Protein AF-A0A2S8BK89-F1 (afdb_monomer_lite)

Sequence (179 aa):
MRKFIACVAVAVAGVVTLAPTASADVSQPAGSVPIPAGPAPNWIVADLDSGQILAESNGYAVHPPASTIKVLLALVALDELNLDSSVVATPADTEVECNCVGIKPGRSYTARQLLDATLLVSGNDAANTLAEMLGGADAAVAKMNAKPPRSAPPAPTPPPPPGWTARAVRGRPPRTIWR

Organism: NCBI:txid1858794

InterPro domains:
  IPR000871 Beta-lactamase, class-A [PTHR35333] (44-146)
  IPR001967 Peptidase S11, D-alanyl-D-alanine carboxypeptidase A, N-terminal [PF00768] (40-147)
  IPR012338 Beta-lactamase/transpeptidase-like [G3DSA:3.40.710.10] (7-148)
  IPR012338 Beta-lactamase/transpeptidase-like [SSF56601] (9-147)
  IPR018044 Peptidase S11, D-alanyl-D-alanine carboxypeptidase A [PR00725] (66-77)
  IPR018044 Peptidase S11, D-alanyl-D-alanine carboxypeptidase A [PR00725] (114-131)

Foldseek 3Di:
DDDDDDDDDDDPPPPPPPDPPPPQPKAADPPDDDDDDDPDQWDWDADPPQRHTHIIGPQQDDDQPAQVLLVLLLVLLVVPDDQADKDAAAPVLVLADDVAPDRDHRDIDGLVRLNCSCPVSVHSSSSQRSCVVCVGDVSSLVSSQVDDDDDRPDDPDDDRHPNSHLPSQPPPDSRRSND

pLDDT: mean 80.75, std 19.75, range [37.56, 98.88]

Structure (mmCIF, N/CA/C/O backbone):
data_AF-A0A2S8BK89-F1
#
_entry.id   AF-A0A2S8BK89-F1
#
loop_
_atom_site.group_PDB
_atom_site.id
_atom_site.type_symbol
_atom_site.label_atom_id
_atom_site.label_alt_id
_atom_site.label_comp_id
_atom_site.label_asym_id
_atom_site.label_entity_id
_atom_site.label_seq_id
_atom_site.pdbx_PDB_ins_code
_atom_site.Cartn_x
_atom_site.Cartn_y
_atom_site.Cartn_z
_atom_site.occupancy
_atom_site.B_iso_or_equiv
_atom_site.auth_seq_id
_atom_site.auth_comp_id
_atom_site.auth_asym_id
_atom_site.auth_atom_id
_atom_site.pdbx_PDB_model_num
ATOM 1 N N . MET A 1 1 ? 62.016 61.862 -6.083 1.00 37.56 1 MET A N 1
ATOM 2 C CA . MET A 1 1 ? 61.283 61.988 -7.369 1.00 37.56 1 MET A CA 1
ATOM 3 C C . MET A 1 1 ? 60.961 60.593 -7.883 1.00 37.56 1 MET A C 1
ATOM 5 O O . MET A 1 1 ? 61.930 59.859 -7.982 1.00 37.56 1 MET A O 1
ATOM 9 N N . ARG A 1 2 ? 59.702 60.287 -8.283 1.00 40.69 2 ARG A N 1
ATOM 10 C CA . ARG A 1 2 ? 59.257 59.035 -8.978 1.00 40.69 2 ARG A CA 1
ATOM 11 C C . ARG A 1 2 ? 59.549 57.731 -8.184 1.00 40.69 2 ARG A C 1
ATOM 13 O O . ARG A 1 2 ? 60.581 57.628 -7.557 1.00 40.69 2 ARG A O 1
ATOM 20 N N . LYS A 1 3 ? 58.779 56.645 -8.134 1.00 39.94 3 LYS A N 1
ATOM 21 C CA . LYS A 1 3 ? 57.527 56.072 -8.686 1.00 39.94 3 LYS A CA 1
ATOM 22 C C . LYS A 1 3 ? 57.211 54.890 -7.714 1.00 39.94 3 LYS A C 1
ATOM 24 O O . LYS A 1 3 ? 58.097 54.513 -6.959 1.00 39.94 3 LYS A O 1
ATOM 29 N N . PHE A 1 4 ? 56.061 54.228 -7.638 1.00 38.91 4 PHE A N 1
ATOM 30 C CA . PHE A 1 4 ? 54.775 54.220 -8.353 1.00 38.91 4 PHE A CA 1
ATOM 31 C C . PHE A 1 4 ? 53.663 53.939 -7.301 1.00 38.91 4 PHE A C 1
ATOM 33 O O . PHE A 1 4 ? 53.965 53.767 -6.124 1.00 38.91 4 PHE A O 1
ATOM 40 N N . ILE A 1 5 ? 52.398 53.825 -7.719 1.00 50.06 5 ILE A N 1
ATOM 41 C CA . ILE A 1 5 ? 51.335 53.126 -6.969 1.00 50.06 5 ILE A CA 1
ATOM 42 C C . ILE A 1 5 ? 51.058 51.807 -7.702 1.00 50.06 5 ILE A C 1
ATOM 44 O O . ILE A 1 5 ? 50.939 51.820 -8.927 1.00 50.06 5 ILE A O 1
ATOM 48 N N . ALA A 1 6 ? 50.956 50.688 -6.981 1.00 39.88 6 ALA A N 1
ATOM 49 C CA . ALA A 1 6 ? 50.591 49.391 -7.551 1.00 39.88 6 ALA A CA 1
ATOM 50 C C . ALA A 1 6 ? 49.139 49.044 -7.186 1.00 39.88 6 ALA A C 1
ATOM 52 O O . ALA A 1 6 ? 48.844 48.698 -6.044 1.00 39.88 6 ALA A O 1
ATOM 53 N N 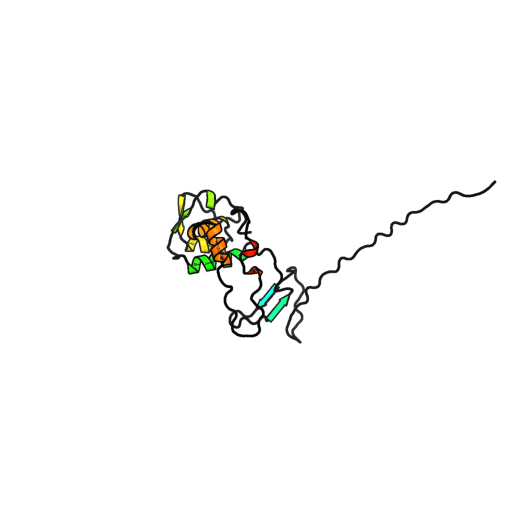. CYS A 1 7 ? 48.230 49.135 -8.159 1.00 42.28 7 CYS A N 1
ATOM 54 C CA . CYS A 1 7 ? 46.861 48.648 -8.001 1.00 42.28 7 CYS A CA 1
ATOM 55 C C . CYS A 1 7 ? 46.839 47.118 -8.097 1.00 42.28 7 CYS A C 1
ATOM 57 O O . CYS A 1 7 ? 47.133 46.565 -9.156 1.00 42.28 7 CYS A O 1
ATOM 59 N N . VAL A 1 8 ? 46.447 46.435 -7.021 1.00 46.19 8 VAL A N 1
ATOM 60 C CA . VAL A 1 8 ? 46.166 44.993 -7.052 1.00 46.19 8 VAL A CA 1
ATOM 61 C C . VAL A 1 8 ? 44.715 44.791 -7.483 1.00 46.19 8 VAL A C 1
ATOM 63 O O . VAL A 1 8 ? 43.793 44.925 -6.681 1.00 46.19 8 VAL A O 1
ATOM 66 N N . ALA A 1 9 ? 44.507 44.473 -8.760 1.00 48.31 9 ALA A N 1
ATOM 67 C CA . ALA A 1 9 ? 43.215 44.009 -9.253 1.00 48.31 9 ALA A CA 1
ATOM 68 C C . ALA A 1 9 ? 43.068 42.509 -8.949 1.00 48.31 9 ALA A C 1
ATOM 70 O O . ALA A 1 9 ? 43.683 41.672 -9.610 1.00 48.31 9 ALA A O 1
ATOM 71 N N . VAL A 1 10 ? 42.265 42.161 -7.941 1.00 47.94 10 VAL A N 1
ATOM 72 C CA . VAL A 1 10 ? 41.952 40.759 -7.624 1.00 47.94 10 VAL A CA 1
ATOM 73 C C . VAL A 1 10 ? 40.909 40.246 -8.616 1.00 47.94 10 VAL A C 1
ATOM 75 O O . VAL A 1 10 ? 39.710 40.464 -8.450 1.00 47.94 10 VAL A O 1
ATOM 78 N N . ALA A 1 11 ? 41.367 39.556 -9.659 1.00 50.81 11 ALA A N 1
ATOM 79 C CA . ALA A 1 11 ? 40.494 38.817 -10.561 1.00 50.81 11 ALA A CA 1
ATOM 80 C C . ALA A 1 11 ? 40.028 37.520 -9.879 1.00 50.81 11 ALA A C 1
ATOM 82 O O . ALA A 1 11 ? 40.755 36.526 -9.848 1.00 50.81 11 ALA A O 1
ATOM 83 N N . VAL A 1 12 ? 38.813 37.522 -9.324 1.00 51.34 12 VAL A N 1
ATOM 84 C CA . VAL A 1 12 ? 38.185 36.305 -8.790 1.00 51.34 12 VAL A CA 1
ATOM 85 C C . VAL A 1 12 ? 37.709 35.447 -9.962 1.00 51.34 12 VAL A C 1
ATOM 87 O O . VAL A 1 12 ? 36.594 35.602 -10.459 1.00 51.34 12 VAL A O 1
ATOM 90 N N . ALA A 1 13 ? 38.569 34.537 -10.417 1.00 55.19 13 ALA A N 1
ATOM 91 C CA . ALA A 1 13 ? 38.192 33.492 -11.359 1.00 55.19 13 ALA A CA 1
ATOM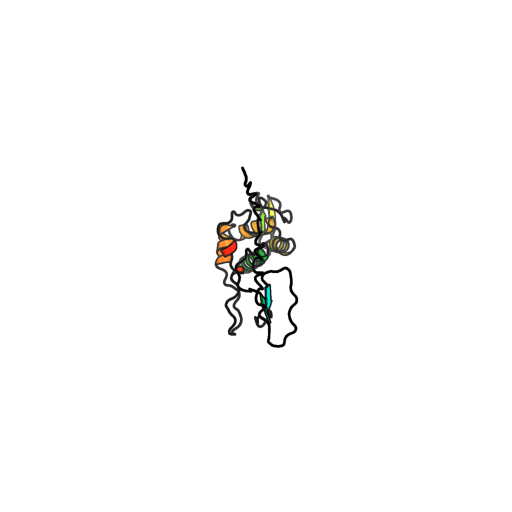 92 C C . ALA A 1 13 ? 37.273 32.484 -10.651 1.00 55.19 13 ALA A C 1
ATOM 94 O O . ALA A 1 13 ? 37.735 31.564 -9.975 1.00 55.19 13 ALA A O 1
ATOM 95 N N . GLY A 1 14 ? 35.960 32.683 -10.779 1.00 49.09 14 GLY A N 1
ATOM 96 C CA . GLY A 1 14 ? 34.962 31.744 -10.279 1.00 49.09 14 GLY A CA 1
ATOM 97 C C . GLY A 1 14 ? 35.069 30.411 -11.016 1.00 49.09 14 GLY A C 1
ATOM 98 O O . GLY A 1 14 ? 34.630 30.298 -12.159 1.00 49.09 14 GLY A O 1
ATOM 99 N N . VAL A 1 15 ? 35.647 29.401 -10.363 1.00 55.53 15 VAL A N 1
ATOM 100 C CA . VAL A 1 15 ? 35.647 28.026 -10.871 1.00 55.53 15 VAL A CA 1
ATOM 101 C C . VAL A 1 15 ? 34.213 27.512 -10.822 1.00 55.53 15 VAL A C 1
ATOM 103 O O . VAL A 1 15 ? 33.714 27.132 -9.764 1.00 55.53 15 VAL A O 1
ATOM 106 N N . VAL A 1 16 ? 33.542 27.499 -11.973 1.00 56.84 16 VAL A N 1
ATOM 107 C CA . VAL A 1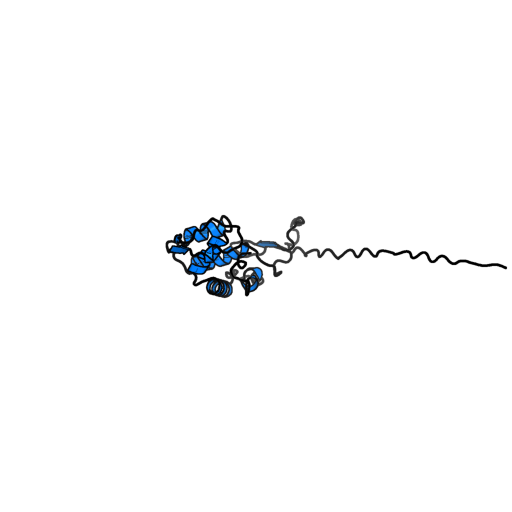 16 ? 32.262 26.805 -12.130 1.00 56.84 16 VAL A CA 1
ATOM 108 C C . VAL A 1 16 ? 32.552 25.310 -12.086 1.00 56.84 16 VAL A C 1
ATOM 110 O O . VAL A 1 16 ? 32.876 24.689 -13.097 1.00 56.84 16 VAL A O 1
ATOM 113 N N . THR A 1 17 ? 32.457 24.722 -10.896 1.00 51.22 17 THR A N 1
ATOM 114 C CA . THR A 1 17 ? 32.449 23.270 -10.742 1.00 51.22 17 THR A CA 1
ATOM 115 C C . THR A 1 17 ? 31.135 22.740 -11.297 1.00 51.22 17 THR A C 1
ATOM 117 O O . THR A 1 17 ? 30.127 22.686 -10.592 1.00 51.22 17 THR A O 1
ATOM 120 N N . LEU A 1 18 ? 31.150 22.353 -12.573 1.00 54.53 18 LEU A N 1
ATOM 121 C CA . LEU A 1 18 ? 30.159 21.443 -13.133 1.00 54.53 18 LEU A CA 1
ATOM 122 C C . LEU A 1 18 ? 30.192 20.169 -12.285 1.00 54.53 18 LEU A C 1
ATOM 124 O O . LEU A 1 18 ? 31.113 19.360 -12.406 1.00 54.53 18 LEU A O 1
ATOM 128 N N . ALA A 1 19 ? 29.218 20.024 -11.385 1.00 52.94 19 ALA A N 1
ATOM 129 C CA . ALA A 1 19 ? 29.010 18.769 -10.685 1.00 52.94 19 ALA A CA 1
ATOM 130 C C . ALA A 1 19 ? 28.805 17.682 -11.752 1.00 52.94 19 ALA A C 1
ATOM 132 O O . ALA A 1 19 ? 28.019 17.910 -12.678 1.00 52.94 19 ALA A O 1
ATOM 133 N N . PRO A 1 20 ? 29.503 16.536 -11.673 1.00 48.38 20 PRO A N 1
ATOM 134 C CA . PRO A 1 20 ? 29.307 15.476 -12.643 1.00 48.38 20 PRO A CA 1
ATOM 135 C C . PRO A 1 20 ? 27.846 15.042 -12.575 1.00 48.38 20 PRO A C 1
ATOM 137 O O . PRO A 1 20 ? 27.377 14.553 -11.546 1.00 48.38 20 PRO A O 1
ATOM 140 N N . THR A 1 21 ? 27.118 15.233 -13.674 1.00 52.97 21 THR A N 1
ATOM 141 C CA . THR A 1 21 ? 25.827 14.583 -13.863 1.00 52.97 21 THR A CA 1
ATOM 142 C C . THR A 1 21 ? 26.100 13.090 -13.847 1.00 52.97 21 THR A C 1
ATOM 144 O O . THR A 1 21 ? 26.668 12.561 -14.803 1.00 52.97 21 THR A O 1
ATOM 147 N N . ALA A 1 22 ? 25.745 12.427 -12.747 1.00 46.56 22 ALA A N 1
ATOM 148 C CA . ALA A 1 22 ? 25.757 10.980 -12.673 1.00 46.56 22 ALA A CA 1
ATOM 149 C C . ALA A 1 22 ? 24.742 10.465 -13.698 1.00 46.56 22 ALA A C 1
ATOM 151 O O . ALA A 1 22 ? 23.544 10.398 -13.423 1.00 46.56 22 ALA A O 1
ATOM 152 N N . SER A 1 23 ? 25.227 10.166 -14.904 1.00 53.19 23 SER A N 1
ATOM 153 C CA . SER A 1 23 ? 24.489 9.356 -15.857 1.00 53.19 23 SER A CA 1
ATOM 154 C C . SER A 1 23 ? 24.307 8.010 -15.182 1.00 53.19 23 SER A C 1
ATOM 156 O O . SER A 1 23 ? 25.282 7.301 -14.946 1.00 53.19 23 SER A O 1
ATOM 158 N N . ALA A 1 24 ? 23.076 7.698 -14.795 1.00 58.66 24 ALA A N 1
ATOM 159 C CA . ALA A 1 24 ? 22.745 6.345 -14.404 1.00 58.66 24 ALA A CA 1
ATOM 160 C C . ALA A 1 24 ? 22.915 5.476 -15.654 1.00 58.66 24 ALA A C 1
ATOM 162 O O . ALA A 1 24 ? 22.264 5.733 -16.670 1.00 58.66 24 ALA A O 1
ATOM 163 N N . ASP A 1 25 ? 23.834 4.513 -15.613 1.00 78.12 25 ASP A N 1
ATOM 164 C CA . ASP A 1 25 ? 24.069 3.635 -16.754 1.00 78.12 25 ASP A CA 1
ATOM 165 C C . ASP A 1 25 ? 22.829 2.764 -16.967 1.00 78.12 25 ASP A C 1
ATOM 167 O O . ASP A 1 25 ? 22.489 1.903 -16.151 1.00 78.12 25 ASP A O 1
ATOM 171 N N . VAL A 1 26 ? 22.121 3.037 -18.064 1.00 88.19 26 VAL A N 1
ATOM 172 C CA . VAL A 1 26 ? 20.915 2.307 -18.448 1.00 88.19 26 VAL A CA 1
ATOM 173 C C . VAL A 1 26 ? 21.318 0.926 -18.952 1.00 88.19 26 VAL A C 1
ATOM 175 O O . VAL A 1 26 ? 21.885 0.782 -20.037 1.00 88.19 26 VAL A O 1
ATOM 178 N N . SER A 1 27 ? 20.988 -0.097 -18.171 1.00 91.12 27 SER A N 1
ATOM 179 C CA . SER A 1 27 ? 21.117 -1.495 -18.563 1.00 91.12 27 SER A CA 1
ATOM 180 C C . SER A 1 27 ? 19.940 -1.863 -19.466 1.00 91.12 27 SER A C 1
ATOM 182 O O . SER A 1 27 ? 18.783 -1.782 -19.054 1.00 91.12 27 SER A O 1
ATOM 184 N N . GLN A 1 28 ? 20.225 -2.233 -20.716 1.00 92.62 28 GLN A N 1
ATOM 185 C CA . GLN A 1 28 ? 19.235 -2.609 -21.731 1.00 92.62 28 GLN A CA 1
ATOM 186 C C . GLN A 1 28 ? 19.839 -3.635 -22.716 1.00 92.62 28 GLN A C 1
ATOM 188 O O . GLN A 1 28 ? 21.067 -3.725 -22.818 1.00 92.62 28 GLN A O 1
ATOM 193 N N . PRO A 1 29 ? 19.026 -4.412 -23.459 1.00 93.94 29 PRO A N 1
ATOM 194 C CA . PRO A 1 29 ? 19.520 -5.431 -24.381 1.00 93.94 29 PRO A CA 1
ATOM 195 C C . PRO A 1 29 ? 20.368 -4.842 -25.514 1.00 93.94 29 PRO A C 1
ATOM 197 O O . PRO A 1 29 ? 20.039 -3.807 -26.093 1.00 93.94 29 PRO A O 1
ATOM 200 N N . ALA A 1 30 ? 21.451 -5.527 -25.883 1.00 93.12 30 ALA A N 1
ATOM 201 C CA . ALA A 1 30 ? 22.317 -5.082 -26.972 1.00 93.12 30 ALA A CA 1
ATOM 202 C C . ALA A 1 30 ? 21.536 -4.978 -28.298 1.00 93.12 30 ALA A C 1
ATOM 204 O O . ALA A 1 30 ? 20.902 -5.937 -28.734 1.00 93.12 30 ALA A O 1
ATOM 205 N N . GLY A 1 31 ? 21.598 -3.809 -28.942 1.00 93.69 31 GLY A N 1
ATOM 206 C CA . GLY A 1 31 ? 20.867 -3.527 -30.181 1.00 93.69 31 GLY A CA 1
ATOM 207 C C . GLY A 1 31 ? 19.406 -3.094 -29.996 1.00 93.69 31 GLY A C 1
ATOM 208 O O . GLY A 1 31 ? 18.724 -2.894 -31.001 1.00 93.69 31 GLY A O 1
ATOM 209 N N . SER A 1 32 ? 18.913 -2.913 -28.763 1.00 95.75 32 SER A N 1
ATOM 210 C CA . SER A 1 32 ? 17.613 -2.272 -28.534 1.00 95.75 32 SER A CA 1
ATOM 211 C C . SER A 1 32 ? 17.630 -0.795 -28.947 1.00 95.75 32 SER A C 1
ATOM 213 O O . SER A 1 32 ? 18.680 -0.150 -29.010 1.00 95.75 32 SER A O 1
ATOM 215 N N . VAL A 1 33 ? 16.445 -0.229 -29.190 1.00 96.50 33 VAL A N 1
ATOM 216 C CA . VAL A 1 33 ? 16.291 1.228 -29.313 1.00 96.50 33 VAL A CA 1
ATOM 217 C C . VAL A 1 33 ? 16.713 1.876 -27.984 1.00 96.50 33 VAL A C 1
ATOM 219 O O . VAL A 1 33 ? 16.266 1.396 -26.939 1.00 96.50 33 VAL A O 1
ATOM 222 N N . PRO A 1 34 ? 17.542 2.939 -27.985 1.00 94.56 34 PRO A N 1
ATOM 223 C CA . PRO A 1 34 ? 17.928 3.625 -26.757 1.00 94.56 34 PRO A CA 1
ATOM 224 C C . PRO A 1 34 ? 16.718 4.189 -26.005 1.00 94.56 34 PRO A C 1
ATOM 226 O O . PRO A 1 34 ? 15.909 4.924 -26.576 1.00 94.56 34 PRO A O 1
ATOM 229 N N . ILE A 1 35 ? 16.616 3.869 -24.717 1.00 94.88 35 ILE A N 1
ATOM 230 C CA . ILE A 1 35 ? 15.550 4.376 -23.846 1.00 94.88 35 ILE A CA 1
ATOM 231 C C . ILE A 1 35 ? 15.711 5.899 -23.641 1.00 94.88 35 ILE A C 1
ATOM 233 O O . ILE A 1 35 ? 16.806 6.351 -23.295 1.00 94.88 35 ILE A O 1
ATOM 237 N N . PRO A 1 36 ? 14.653 6.715 -23.843 1.00 93.56 36 PRO A N 1
ATOM 238 C CA . PRO A 1 36 ? 14.716 8.159 -23.624 1.00 93.56 36 PRO A CA 1
ATOM 239 C C . PRO A 1 36 ? 15.022 8.537 -22.170 1.00 93.56 36 PRO A C 1
ATOM 241 O O . PRO A 1 36 ? 14.555 7.891 -21.233 1.00 93.56 36 PRO A O 1
ATOM 244 N N . ALA A 1 37 ? 15.743 9.643 -21.978 1.00 91.19 37 ALA A N 1
ATOM 245 C CA . ALA A 1 37 ? 15.964 10.214 -20.653 1.00 91.19 37 ALA A CA 1
ATOM 246 C C . ALA A 1 37 ? 14.642 10.685 -20.014 1.00 91.19 37 ALA A C 1
ATOM 248 O O . ALA A 1 37 ? 13.769 11.235 -20.688 1.00 91.19 37 ALA A O 1
ATOM 249 N N . GLY A 1 38 ? 14.520 10.513 -18.696 1.00 92.06 38 GLY A N 1
ATOM 250 C CA . GLY A 1 38 ? 13.346 10.902 -17.914 1.00 92.06 38 GLY A CA 1
ATOM 251 C C . GLY A 1 38 ? 13.717 11.421 -16.519 1.00 92.06 38 GLY A C 1
ATOM 252 O O . GLY A 1 38 ? 14.883 11.370 -16.133 1.00 92.06 38 GLY A O 1
ATOM 253 N N . PRO A 1 39 ? 12.741 11.926 -15.743 1.00 93.75 39 PRO A N 1
ATOM 254 C CA . PRO A 1 39 ? 12.994 12.553 -14.442 1.00 93.75 39 PRO A CA 1
ATOM 255 C C . PRO A 1 39 ? 13.235 11.554 -13.297 1.00 93.75 39 PRO A C 1
ATOM 257 O O . PRO A 1 39 ? 13.624 11.967 -12.208 1.00 93.75 39 PRO A O 1
ATOM 260 N N . ALA A 1 40 ? 12.971 10.259 -13.504 1.00 91.06 40 ALA A N 1
ATOM 261 C CA . ALA A 1 40 ? 13.175 9.230 -12.490 1.00 91.06 40 ALA A CA 1
ATOM 262 C C . ALA A 1 40 ? 14.670 8.852 -12.410 1.00 91.06 40 ALA A C 1
ATOM 264 O O . ALA A 1 40 ? 15.189 8.302 -13.381 1.00 91.06 40 ALA A O 1
ATOM 265 N N . PRO A 1 41 ? 15.368 9.092 -11.279 1.00 88.12 41 PRO A N 1
ATOM 266 C CA . PRO A 1 41 ? 16.798 8.785 -11.156 1.00 88.12 41 PRO A CA 1
ATOM 267 C C . PRO A 1 41 ? 17.083 7.277 -11.122 1.00 88.12 41 PRO A C 1
ATOM 269 O O . PRO A 1 41 ? 18.186 6.846 -11.453 1.00 88.12 41 PRO A O 1
ATOM 272 N N . ASN A 1 42 ? 16.087 6.477 -10.733 1.00 88.88 42 ASN A N 1
ATOM 273 C CA . ASN A 1 42 ? 16.149 5.023 -10.752 1.00 88.88 42 ASN A CA 1
ATOM 274 C C . ASN A 1 42 ? 14.806 4.468 -11.229 1.00 88.88 42 ASN A C 1
ATOM 276 O O . ASN A 1 42 ? 13.754 4.996 -10.858 1.00 88.88 42 ASN A O 1
ATOM 280 N N . TRP A 1 43 ? 14.844 3.406 -12.025 1.00 91.56 43 TRP A N 1
ATOM 281 C CA . TRP A 1 43 ? 13.665 2.719 -12.547 1.00 91.56 43 TRP A CA 1
ATOM 282 C C . TRP A 1 43 ? 14.032 1.306 -13.013 1.00 91.56 43 TRP A C 1
ATOM 284 O O . TRP A 1 43 ? 15.199 0.993 -13.243 1.00 91.56 43 TRP A O 1
ATOM 294 N N . ILE A 1 44 ? 13.019 0.453 -13.154 1.00 92.19 44 ILE A N 1
ATOM 295 C CA . ILE A 1 44 ? 13.144 -0.923 -13.636 1.00 92.19 44 ILE A CA 1
ATOM 296 C C . ILE A 1 44 ? 11.926 -1.268 -14.495 1.00 92.19 44 ILE A C 1
ATOM 298 O O . ILE A 1 44 ? 10.802 -0.879 -14.175 1.00 92.19 44 ILE A O 1
ATOM 302 N N . VAL A 1 45 ? 12.155 -1.993 -15.585 1.00 93.00 45 VAL A N 1
ATOM 303 C CA . VAL A 1 45 ? 11.129 -2.611 -16.427 1.00 93.00 45 VAL A CA 1
ATOM 304 C C . VAL A 1 45 ? 11.386 -4.109 -16.399 1.00 93.00 45 VAL A C 1
ATOM 306 O O . VAL A 1 45 ? 12.475 -4.559 -16.753 1.00 93.00 45 VAL A O 1
ATOM 309 N N . ALA A 1 46 ? 10.393 -4.882 -15.972 1.00 90.12 46 ALA A N 1
ATOM 310 C CA . ALA A 1 46 ? 10.486 -6.330 -15.875 1.00 90.12 46 ALA A CA 1
ATOM 311 C C . ALA A 1 46 ? 9.198 -6.992 -16.369 1.00 90.12 46 ALA A C 1
ATOM 313 O O . ALA A 1 46 ? 8.113 -6.416 -16.272 1.00 90.12 46 ALA A O 1
ATOM 314 N N . ASP A 1 47 ? 9.340 -8.206 -16.882 1.00 89.44 47 ASP A N 1
ATOM 315 C CA . ASP A 1 47 ? 8.231 -9.089 -17.211 1.00 89.44 47 ASP A CA 1
ATOM 316 C C . ASP A 1 47 ? 7.642 -9.706 -15.926 1.00 89.44 47 ASP A C 1
ATOM 318 O O . ASP A 1 47 ? 8.378 -10.166 -15.049 1.00 89.44 47 ASP A O 1
ATOM 322 N N . LEU A 1 48 ? 6.312 -9.676 -15.788 1.00 87.19 48 LEU A N 1
ATOM 323 C CA . LEU A 1 48 ? 5.629 -10.034 -14.538 1.00 87.19 48 LEU A CA 1
ATOM 324 C C . LEU A 1 48 ? 5.589 -11.549 -14.283 1.00 87.19 48 LEU A C 1
ATOM 326 O O . LEU A 1 48 ? 5.613 -11.966 -13.124 1.00 87.19 48 LEU A O 1
ATOM 330 N N . ASP A 1 49 ? 5.531 -12.355 -15.344 1.00 85.81 49 ASP A N 1
ATOM 331 C CA . ASP A 1 49 ? 5.353 -13.808 -15.256 1.00 85.81 49 ASP A CA 1
ATOM 332 C C . ASP A 1 49 ? 6.703 -14.534 -15.156 1.00 85.81 49 ASP A C 1
ATOM 334 O O . ASP A 1 49 ? 6.888 -15.430 -14.329 1.00 85.81 49 ASP A O 1
ATOM 338 N N . SER A 1 50 ? 7.670 -14.124 -15.979 1.00 87.44 50 SER A N 1
ATOM 339 C CA . SER A 1 50 ? 9.023 -14.691 -16.045 1.00 87.44 50 SER A CA 1
ATOM 340 C C . SER A 1 50 ? 10.033 -14.004 -15.126 1.00 87.44 50 SER A C 1
ATOM 342 O O . SER A 1 50 ? 11.153 -14.494 -14.991 1.00 87.44 50 SER A O 1
ATOM 344 N N . GLY A 1 51 ? 9.683 -12.868 -14.511 1.00 82.81 51 GLY A N 1
ATOM 345 C CA . GLY A 1 51 ? 10.587 -12.084 -13.663 1.00 82.81 51 GLY A CA 1
ATOM 346 C C . GLY A 1 51 ? 11.806 -11.506 -14.394 1.00 82.81 51 GLY A C 1
ATOM 347 O O . GLY A 1 51 ? 12.717 -10.991 -13.741 1.00 82.81 51 GLY A O 1
ATOM 348 N N . GLN A 1 52 ? 11.863 -11.600 -15.727 1.00 85.81 52 GLN A N 1
ATOM 349 C CA . GLN A 1 52 ? 12.992 -11.120 -16.514 1.00 85.81 52 GLN A CA 1
ATOM 350 C C . GLN A 1 52 ? 13.071 -9.593 -16.451 1.00 85.81 52 GLN A C 1
ATOM 352 O O . GLN A 1 52 ? 12.130 -8.899 -16.831 1.00 85.81 52 GLN A O 1
ATOM 357 N N . ILE A 1 53 ? 14.223 -9.062 -16.043 1.00 88.44 53 ILE A N 1
ATOM 358 C CA . ILE A 1 53 ? 14.516 -7.630 -16.157 1.00 88.44 53 ILE A CA 1
ATOM 359 C C . ILE A 1 53 ? 14.777 -7.322 -17.632 1.00 88.44 53 ILE A C 1
ATOM 361 O O . ILE A 1 53 ? 15.691 -7.878 -18.241 1.00 88.44 53 ILE A O 1
ATOM 365 N N . LEU A 1 54 ? 13.941 -6.458 -18.203 1.00 92.75 54 LEU A N 1
ATOM 366 C CA . LEU A 1 54 ? 13.992 -6.052 -19.606 1.00 92.75 54 LEU A CA 1
ATOM 367 C C . LEU A 1 54 ? 14.871 -4.814 -19.792 1.00 92.75 54 LEU A C 1
ATOM 369 O O . LEU A 1 54 ? 15.575 -4.722 -20.790 1.00 92.75 54 LEU A O 1
ATOM 373 N N . ALA A 1 55 ? 14.841 -3.883 -18.835 1.00 94.12 55 ALA A N 1
ATOM 374 C CA . ALA A 1 55 ? 15.777 -2.768 -18.734 1.00 94.12 55 ALA A CA 1
ATOM 375 C C . ALA A 1 55 ? 15.754 -2.168 -17.320 1.00 94.12 55 ALA A C 1
ATOM 377 O O . ALA A 1 55 ? 14.739 -2.249 -16.626 1.00 94.12 55 ALA A O 1
ATOM 378 N N . GLU A 1 56 ? 16.832 -1.511 -16.904 1.00 92.94 56 GLU A N 1
ATOM 379 C CA . GLU A 1 56 ? 16.873 -0.762 -15.647 1.00 92.94 56 GLU A CA 1
ATOM 380 C C . GLU A 1 56 ? 17.857 0.411 -15.674 1.00 92.94 56 GLU A C 1
ATOM 382 O O . GLU A 1 56 ? 18.769 0.485 -16.495 1.00 92.94 56 GLU A O 1
ATOM 387 N N . SER A 1 57 ? 17.686 1.311 -14.712 1.00 91.75 57 SER A N 1
ATOM 388 C CA . SER A 1 57 ? 18.603 2.395 -14.379 1.00 91.75 57 SER A CA 1
ATOM 389 C C . SER A 1 57 ? 18.721 2.414 -12.864 1.00 91.75 57 SER A C 1
ATOM 391 O O . SER A 1 57 ? 17.730 2.696 -12.190 1.00 91.75 57 SER A O 1
ATOM 393 N N . ASN A 1 58 ? 19.895 2.084 -12.317 1.00 85.75 58 ASN A N 1
ATOM 394 C CA . ASN A 1 58 ? 20.124 1.990 -10.867 1.00 85.75 58 ASN A CA 1
ATOM 395 C C . ASN A 1 58 ? 19.058 1.152 -10.113 1.00 85.75 58 ASN A C 1
ATOM 397 O O . ASN A 1 58 ? 18.681 1.498 -8.991 1.00 85.75 58 ASN A O 1
ATOM 401 N N . GLY A 1 59 ? 18.549 0.058 -10.700 1.00 77.62 59 GLY A N 1
ATOM 402 C CA . GLY A 1 59 ? 17.371 -0.672 -10.194 1.00 77.62 59 GLY A CA 1
ATOM 403 C C . GLY A 1 59 ? 17.471 -1.150 -8.736 1.00 77.62 59 GLY A C 1
ATOM 404 O O . GLY A 1 59 ? 16.458 -1.269 -8.046 1.00 77.62 59 GLY A O 1
ATOM 405 N N . TYR A 1 60 ? 18.694 -1.343 -8.232 1.00 76.88 60 TYR A N 1
ATOM 406 C CA . TYR A 1 60 ? 18.996 -1.794 -6.867 1.00 76.88 60 TYR A CA 1
ATOM 407 C C . TYR A 1 60 ? 19.289 -0.670 -5.856 1.00 76.88 60 TYR A C 1
ATOM 409 O O . TYR A 1 60 ? 19.583 -0.961 -4.694 1.00 76.88 60 TYR A O 1
ATOM 417 N N . ALA A 1 61 ? 19.220 0.604 -6.253 1.00 78.50 61 ALA A N 1
ATOM 418 C CA . ALA A 1 61 ? 19.478 1.727 -5.354 1.00 78.50 61 ALA A CA 1
ATOM 419 C C . ALA A 1 61 ? 18.417 1.833 -4.239 1.00 78.50 61 ALA A C 1
ATOM 421 O O . ALA A 1 61 ? 17.212 1.710 -4.470 1.00 78.50 61 ALA A O 1
ATOM 422 N N . VAL A 1 62 ? 18.859 2.084 -3.002 1.00 77.31 62 VAL A N 1
ATOM 423 C CA . VAL A 1 62 ? 17.964 2.217 -1.841 1.00 77.31 62 VAL A CA 1
ATOM 424 C C . VAL A 1 62 ? 17.438 3.646 -1.747 1.00 77.31 62 VAL A C 1
ATOM 426 O O . VAL A 1 62 ? 18.192 4.569 -1.449 1.00 77.31 62 VAL A O 1
ATOM 429 N N . HIS A 1 63 ? 16.128 3.815 -1.914 1.00 81.50 63 HIS A N 1
ATOM 430 C CA . HIS A 1 63 ? 15.437 5.093 -1.734 1.00 81.50 63 HIS A CA 1
ATOM 431 C C . HIS A 1 63 ? 14.218 4.944 -0.811 1.00 81.50 63 HIS A C 1
ATOM 433 O O . HIS A 1 63 ? 13.662 3.847 -0.709 1.00 81.50 63 HIS A O 1
ATOM 439 N N . PRO A 1 64 ? 13.773 6.023 -0.136 1.00 82.25 64 PRO A N 1
ATOM 440 C CA . PRO A 1 64 ? 12.491 6.030 0.559 1.00 82.25 64 PRO A CA 1
ATOM 441 C C . PRO A 1 64 ? 11.355 5.685 -0.426 1.00 82.25 64 PRO A C 1
ATOM 443 O O . PRO A 1 64 ? 11.225 6.363 -1.444 1.00 82.25 64 PRO A O 1
ATOM 446 N N . PRO A 1 65 ? 10.527 4.661 -0.151 1.00 85.88 65 PRO A N 1
ATOM 447 C CA . PRO A 1 65 ? 9.527 4.159 -1.102 1.00 85.88 65 PRO A CA 1
ATOM 448 C C . PRO A 1 65 ? 8.308 5.082 -1.259 1.00 85.88 65 PRO A C 1
ATOM 450 O O . PRO A 1 65 ? 7.482 4.882 -2.155 1.00 85.88 65 PRO A O 1
ATOM 453 N N . ALA A 1 66 ? 8.149 6.058 -0.362 1.00 88.19 66 ALA A N 1
ATOM 454 C CA . ALA A 1 66 ? 6.911 6.798 -0.171 1.00 88.19 66 ALA A CA 1
ATOM 455 C C . ALA A 1 66 ? 5.698 5.850 -0.079 1.00 88.19 66 ALA A C 1
ATOM 457 O O . ALA A 1 66 ? 5.795 4.729 0.425 1.00 88.19 66 ALA A O 1
ATOM 458 N N . SER A 1 67 ? 4.540 6.267 -0.593 1.00 93.38 67 SER A N 1
ATOM 459 C CA . SER A 1 67 ? 3.308 5.474 -0.519 1.00 93.38 67 SER A CA 1
ATOM 460 C C . SER A 1 67 ? 3.320 4.162 -1.317 1.00 93.38 67 SER A C 1
ATOM 462 O O . SER A 1 67 ? 2.405 3.366 -1.129 1.00 93.38 67 SER A O 1
ATOM 464 N N . THR A 1 68 ? 4.349 3.860 -2.124 1.00 92.31 68 THR A N 1
ATOM 465 C CA . THR A 1 68 ? 4.464 2.532 -2.768 1.00 92.31 68 THR A CA 1
ATOM 466 C C . THR A 1 68 ? 4.602 1.400 -1.740 1.00 92.31 68 THR A C 1
ATOM 468 O O . THR A 1 68 ? 4.139 0.286 -1.983 1.00 92.31 68 THR A O 1
ATOM 471 N N . ILE A 1 69 ? 5.102 1.697 -0.530 1.00 90.94 69 ILE A N 1
ATOM 472 C CA . ILE A 1 69 ? 5.187 0.735 0.582 1.00 90.94 69 ILE A CA 1
ATOM 473 C C . ILE A 1 69 ? 3.814 0.217 1.047 1.00 90.94 69 ILE A C 1
ATOM 475 O O . ILE A 1 69 ? 3.732 -0.845 1.663 1.00 90.94 69 ILE A O 1
ATOM 479 N N . LYS A 1 70 ? 2.717 0.917 0.716 1.00 95.00 70 LYS A N 1
ATOM 480 C CA . LYS A 1 70 ? 1.348 0.465 1.008 1.00 95.00 70 LYS A CA 1
ATOM 481 C C . LYS A 1 70 ? 0.983 -0.829 0.273 1.00 95.00 70 LYS A C 1
ATOM 483 O O . LYS A 1 70 ? 0.151 -1.578 0.773 1.00 95.00 70 LYS A O 1
ATOM 488 N N . VAL A 1 71 ? 1.644 -1.148 -0.845 1.00 95.50 71 VAL A N 1
ATOM 489 C CA . VAL A 1 71 ? 1.502 -2.456 -1.512 1.00 95.50 71 VAL A CA 1
ATOM 490 C C . VAL A 1 71 ? 2.000 -3.583 -0.601 1.00 95.50 71 VAL A C 1
ATOM 492 O O . VAL A 1 71 ? 1.347 -4.615 -0.491 1.00 95.50 71 VAL A O 1
ATOM 495 N N . LEU A 1 72 ? 3.108 -3.378 0.121 1.00 93.88 72 LEU A N 1
ATOM 496 C CA . LEU A 1 72 ? 3.629 -4.365 1.071 1.00 93.88 72 LEU A CA 1
ATOM 497 C C . LEU A 1 72 ? 2.703 -4.535 2.287 1.00 93.88 72 LEU A C 1
ATOM 499 O O . LEU A 1 72 ? 2.472 -5.666 2.708 1.00 93.88 72 LEU A O 1
ATOM 503 N N . LEU A 1 73 ? 2.123 -3.442 2.804 1.00 95.75 73 LEU A N 1
ATOM 504 C CA . LEU A 1 73 ? 1.081 -3.503 3.841 1.00 95.75 73 LEU A CA 1
ATOM 505 C C . LEU A 1 73 ? -0.139 -4.297 3.350 1.00 95.75 73 LEU A C 1
ATOM 507 O O . LEU A 1 73 ? -0.606 -5.194 4.047 1.00 95.75 73 LEU A O 1
ATOM 511 N N . ALA A 1 74 ? -0.626 -4.004 2.141 1.00 97.44 74 ALA A N 1
ATOM 512 C CA . ALA A 1 74 ? -1.771 -4.692 1.557 1.00 97.44 74 ALA A CA 1
ATOM 513 C C . ALA A 1 74 ? -1.517 -6.198 1.385 1.00 97.44 74 ALA A C 1
ATOM 515 O O . ALA A 1 74 ? -2.392 -7.001 1.689 1.00 97.44 74 ALA A O 1
ATOM 516 N N . LEU A 1 75 ? -0.309 -6.596 0.972 1.00 96.50 75 LEU A N 1
ATOM 517 C CA . LEU A 1 75 ? 0.069 -8.008 0.873 1.00 96.50 75 LEU A CA 1
ATOM 518 C C . LEU A 1 75 ? 0.170 -8.706 2.243 1.00 96.50 75 LEU A C 1
ATOM 520 O O . LEU A 1 75 ? -0.059 -9.906 2.304 1.00 96.50 75 LEU A O 1
ATOM 524 N N . VAL A 1 76 ? 0.522 -8.008 3.330 1.00 96.69 76 VAL A N 1
ATOM 525 C CA . VAL A 1 76 ? 0.454 -8.575 4.697 1.00 96.69 76 VAL A CA 1
ATOM 526 C C . VAL A 1 76 ? -1.003 -8.722 5.144 1.00 96.69 76 VAL A C 1
ATOM 528 O O . VAL A 1 76 ? -1.398 -9.771 5.640 1.00 96.69 76 VAL A O 1
ATOM 531 N N . ALA A 1 77 ? -1.825 -7.696 4.920 1.00 97.94 77 ALA A N 1
ATOM 532 C CA . ALA A 1 77 ? -3.245 -7.725 5.258 1.00 97.94 77 ALA A CA 1
ATOM 533 C C . ALA A 1 77 ? -4.013 -8.830 4.509 1.00 97.94 77 ALA A C 1
ATOM 535 O O . ALA A 1 77 ? -4.861 -9.481 5.107 1.00 97.94 77 ALA A O 1
ATOM 536 N N . LEU A 1 78 ? -3.697 -9.076 3.233 1.00 98.00 78 LEU A N 1
ATOM 537 C CA . LEU A 1 78 ? -4.309 -10.142 2.429 1.00 98.00 78 LEU A CA 1
ATOM 538 C C . LEU A 1 78 ? -3.912 -11.561 2.869 1.00 98.00 78 LEU A C 1
ATOM 540 O O . LEU A 1 78 ? -4.690 -12.486 2.648 1.00 98.00 78 LEU A O 1
ATOM 544 N N . ASP A 1 79 ? -2.734 -11.737 3.473 1.00 97.12 79 ASP A N 1
ATOM 545 C CA . ASP A 1 79 ? -2.296 -13.029 4.020 1.00 97.12 79 ASP A CA 1
ATOM 546 C C . ASP A 1 79 ? -2.959 -13.337 5.378 1.00 97.12 79 ASP A C 1
ATOM 548 O O . ASP A 1 79 ? -3.229 -14.497 5.684 1.00 97.12 79 ASP A O 1
ATOM 552 N N . GLU A 1 80 ? -3.180 -12.314 6.215 1.00 97.94 80 GLU A N 1
ATOM 553 C CA . GLU A 1 80 ? -3.535 -12.492 7.633 1.00 97.94 80 GLU A CA 1
ATOM 554 C C . GLU A 1 80 ? -4.991 -12.153 7.993 1.00 97.94 80 GLU A C 1
ATOM 556 O O . GLU A 1 80 ? -5.498 -12.651 9.000 1.00 97.94 80 GLU A O 1
ATOM 561 N N . LEU A 1 81 ? -5.675 -11.308 7.215 1.00 98.38 81 LEU A N 1
ATOM 562 C CA . LEU A 1 81 ? -7.013 -10.811 7.544 1.00 98.38 81 LEU A CA 1
ATOM 563 C C . LEU A 1 81 ? -8.081 -11.418 6.632 1.00 98.38 81 LEU A C 1
ATOM 565 O O . LEU A 1 81 ? -7.969 -11.419 5.407 1.00 98.38 81 LEU A O 1
ATOM 569 N N . ASN A 1 82 ? -9.200 -11.833 7.227 1.00 98.44 82 ASN A N 1
ATOM 570 C CA . ASN A 1 82 ? -10.421 -12.049 6.456 1.00 98.44 82 ASN A CA 1
ATOM 571 C C . ASN A 1 82 ? -10.926 -10.683 5.954 1.00 98.44 82 ASN A C 1
ATOM 573 O O . ASN A 1 82 ? -11.092 -9.758 6.749 1.00 98.44 82 ASN A O 1
ATOM 577 N N . LEU A 1 83 ? -11.200 -10.559 4.654 1.00 98.50 83 LEU A N 1
ATOM 578 C CA . LEU A 1 83 ? -11.637 -9.309 4.023 1.00 98.50 83 LEU A CA 1
ATOM 579 C C . LEU A 1 83 ? -12.940 -8.728 4.602 1.00 98.50 83 LEU A C 1
ATOM 581 O O . LEU A 1 83 ? -13.118 -7.508 4.567 1.00 98.50 83 LEU A O 1
ATOM 585 N N . ASP A 1 84 ? -13.797 -9.580 5.167 1.00 98.50 84 ASP A N 1
ATOM 586 C CA . ASP A 1 84 ? -15.061 -9.202 5.808 1.00 98.50 84 ASP A CA 1
ATOM 587 C C . ASP A 1 84 ? -14.921 -9.000 7.330 1.00 98.50 84 ASP A C 1
ATOM 589 O O . ASP A 1 84 ? -15.863 -8.559 7.991 1.00 98.50 84 ASP A O 1
ATOM 593 N N . SER A 1 85 ? -13.742 -9.281 7.908 1.00 98.44 85 SER A N 1
ATOM 594 C CA . SER A 1 85 ? -13.442 -8.892 9.291 1.00 98.44 85 SER A CA 1
ATOM 595 C C . SER A 1 85 ? -13.399 -7.369 9.416 1.00 98.44 85 SER A C 1
ATOM 597 O O . SER A 1 85 ? -13.075 -6.664 8.457 1.00 98.44 85 SER A O 1
ATOM 599 N N . SER A 1 86 ? -13.754 -6.854 10.594 1.00 98.38 86 SER A N 1
ATOM 600 C CA . SER A 1 86 ? -13.929 -5.418 10.812 1.00 98.38 86 SER A CA 1
ATOM 601 C C . SER A 1 86 ? -13.261 -4.926 12.088 1.00 98.38 86 SER A C 1
ATOM 603 O O . SER A 1 86 ? -13.126 -5.673 13.057 1.00 98.38 86 SER A O 1
ATOM 605 N N . VAL A 1 87 ? -12.872 -3.654 12.076 1.00 98.44 87 VAL A N 1
ATOM 606 C CA . VAL A 1 87 ? -12.294 -2.933 13.213 1.00 98.44 87 VAL A CA 1
ATOM 607 C C . VAL A 1 87 ? -13.049 -1.629 13.432 1.00 98.44 87 VAL A C 1
ATOM 609 O O . VAL A 1 87 ? -13.489 -0.987 12.476 1.00 98.44 87 VAL A O 1
ATOM 612 N N . VAL A 1 88 ? -13.205 -1.233 14.694 1.00 98.50 88 VAL A N 1
ATOM 613 C CA . VAL A 1 88 ? -13.734 0.085 15.058 1.00 98.50 88 VAL A CA 1
ATOM 614 C C . VAL A 1 88 ? -12.567 1.058 15.127 1.00 98.50 88 VAL A C 1
ATOM 616 O O . VAL A 1 88 ? -11.696 0.903 15.977 1.00 98.50 88 VAL A O 1
ATOM 619 N N . ALA A 1 89 ? -12.561 2.060 14.250 1.00 98.12 89 ALA A N 1
ATOM 620 C CA . ALA A 1 89 ? -11.491 3.046 14.202 1.00 98.12 89 ALA A CA 1
ATOM 621 C C . ALA A 1 89 ? -11.418 3.873 15.497 1.00 98.12 89 ALA A C 1
ATOM 623 O O . ALA A 1 89 ? -12.432 4.245 16.098 1.00 98.12 89 ALA A O 1
ATOM 624 N N . THR A 1 90 ? -10.202 4.210 15.893 1.00 97.19 90 THR A N 1
ATOM 625 C CA . THR A 1 90 ? -9.836 4.997 17.069 1.00 97.19 90 THR A CA 1
ATOM 626 C C . THR A 1 90 ? -9.423 6.419 16.661 1.00 97.19 90 THR A C 1
ATOM 628 O O . THR A 1 90 ? -9.192 6.689 15.480 1.00 97.19 90 THR A O 1
ATOM 631 N N . PRO A 1 91 ? -9.296 7.372 17.606 1.00 96.56 91 PRO A N 1
ATOM 632 C CA . PRO A 1 91 ? -8.698 8.674 17.311 1.00 96.56 91 PRO A CA 1
ATOM 633 C C . PRO A 1 91 ? -7.269 8.554 16.762 1.00 96.56 91 PRO A C 1
ATOM 635 O O . PRO A 1 91 ? -6.942 9.220 15.781 1.00 96.56 91 PRO A O 1
ATOM 638 N N . ALA A 1 92 ? -6.457 7.656 17.334 1.00 93.25 92 ALA A N 1
ATOM 639 C CA . ALA A 1 92 ? -5.058 7.448 16.959 1.00 93.25 92 ALA A CA 1
ATOM 640 C C . ALA A 1 92 ? -4.887 7.017 15.491 1.00 93.25 92 ALA A C 1
ATOM 642 O O . ALA A 1 92 ? -3.940 7.451 14.835 1.00 93.25 92 ALA A O 1
ATOM 643 N N . ASP A 1 93 ? -5.836 6.250 14.944 1.00 93.69 93 ASP A N 1
ATOM 644 C CA . ASP A 1 93 ? -5.832 5.855 13.529 1.00 93.69 93 ASP A CA 1
ATOM 645 C C . ASP A 1 93 ? -5.852 7.069 12.591 1.00 93.69 93 ASP A C 1
ATOM 647 O O . ASP A 1 93 ? -5.175 7.087 11.563 1.00 93.69 93 ASP A O 1
ATOM 651 N N . THR A 1 94 ? -6.583 8.114 12.987 1.00 93.69 94 THR A N 1
ATOM 652 C CA . THR A 1 94 ? -6.782 9.343 12.204 1.00 93.69 94 THR A CA 1
ATOM 653 C C . THR A 1 94 ? -5.729 10.426 12.449 1.00 93.69 94 THR A C 1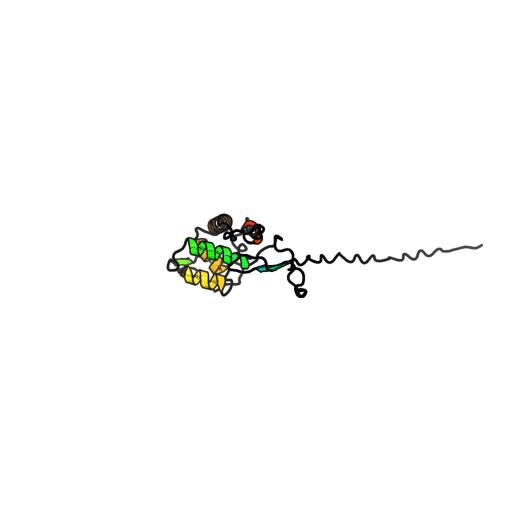
ATOM 655 O O . THR A 1 94 ? -5.700 11.425 11.737 1.00 93.69 94 THR A O 1
ATOM 658 N N . GLU A 1 95 ? -4.828 10.240 13.416 1.00 93.00 95 GLU A N 1
ATOM 659 C CA . GLU A 1 95 ? -3.816 11.226 13.827 1.00 93.00 95 GLU A CA 1
ATOM 660 C C . GLU A 1 95 ? -2.575 11.289 12.903 1.00 93.00 95 GLU A C 1
ATOM 662 O O . GLU A 1 95 ? -1.449 11.567 13.330 1.00 93.00 95 GLU A O 1
ATOM 667 N N . VAL A 1 96 ? -2.782 11.061 11.609 1.00 89.50 96 VAL A N 1
ATOM 668 C CA . VAL A 1 96 ? -1.752 10.967 10.567 1.00 89.50 96 VAL A CA 1
ATOM 669 C C . VAL A 1 96 ? -1.714 12.213 9.678 1.00 89.50 96 VAL A C 1
ATOM 671 O O . VAL A 1 96 ? -2.633 13.029 9.665 1.00 89.50 96 VAL A O 1
ATOM 674 N N . GLU A 1 97 ? -0.654 12.357 8.888 1.00 86.56 97 GLU A N 1
ATOM 675 C CA . GLU A 1 97 ? -0.641 13.330 7.795 1.00 86.56 97 GLU A CA 1
ATOM 676 C C . G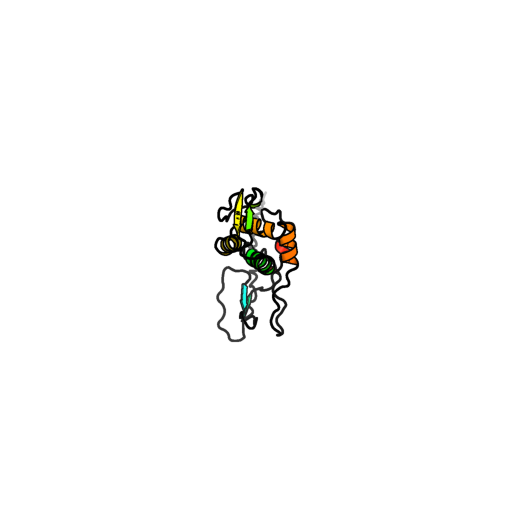LU A 1 97 ? -1.535 12.838 6.639 1.00 86.56 97 GLU A C 1
ATOM 678 O O . GLU A 1 97 ? -1.393 11.695 6.209 1.00 86.56 97 GLU A O 1
ATOM 683 N N . CYS A 1 98 ? -2.438 13.667 6.107 1.00 76.94 98 CYS A N 1
ATOM 684 C CA . CYS A 1 98 ? -3.286 13.299 4.960 1.00 76.94 98 CYS A CA 1
ATOM 685 C C . CYS A 1 98 ? -2.548 13.527 3.627 1.00 76.94 98 CYS A C 1
ATOM 687 O O . CYS A 1 98 ? -1.791 14.484 3.515 1.00 76.94 98 CYS A O 1
ATOM 689 N N . ASN A 1 99 ? -2.695 12.752 2.548 1.00 89.12 99 ASN A N 1
ATOM 690 C CA . ASN A 1 99 ? -3.793 11.917 2.024 1.00 89.12 99 ASN A CA 1
ATOM 691 C C . ASN A 1 99 ? -4.600 11.072 3.026 1.00 89.12 99 ASN A C 1
ATOM 693 O O . ASN A 1 99 ? -4.067 10.161 3.654 1.00 89.12 99 ASN A O 1
ATOM 697 N N . CYS A 1 100 ? -5.907 11.333 3.111 1.00 93.44 100 CYS A N 1
ATOM 698 C CA . CYS A 1 100 ? -6.856 10.601 3.953 1.00 93.44 100 CYS A CA 1
ATOM 699 C C . CYS A 1 100 ? -8.128 10.267 3.162 1.00 93.44 100 CYS A C 1
ATOM 701 O O . CYS A 1 100 ? -8.566 11.078 2.345 1.00 93.44 100 CYS A O 1
ATOM 703 N N . VAL A 1 101 ? -8.746 9.113 3.432 1.00 96.94 101 VAL A N 1
ATOM 704 C CA . VAL A 1 101 ? -10.076 8.763 2.890 1.00 96.94 101 VAL A CA 1
ATOM 705 C C . VAL A 1 101 ? -11.217 9.363 3.724 1.00 96.94 101 VAL A C 1
ATOM 707 O O . VAL A 1 101 ? -12.338 9.510 3.240 1.00 96.94 101 VAL A O 1
ATOM 710 N N . GLY A 1 102 ? -10.939 9.733 4.978 1.00 96.88 102 GLY A N 1
ATOM 711 C CA . GLY A 1 102 ? -11.930 10.227 5.929 1.00 96.88 102 GLY A CA 1
ATOM 712 C C . GLY A 1 102 ? -12.457 9.131 6.855 1.00 96.88 102 GLY A C 1
ATOM 713 O O . GLY A 1 102 ? -13.666 9.080 7.116 1.00 96.88 102 GLY A O 1
ATOM 714 N N . ILE A 1 103 ? -11.567 8.263 7.353 1.00 97.88 103 ILE A N 1
ATOM 715 C CA . ILE A 1 103 ? -11.858 7.377 8.489 1.00 97.88 103 ILE A CA 1
ATOM 716 C C . ILE A 1 103 ? -12.349 8.226 9.672 1.00 97.88 103 ILE A C 1
ATOM 718 O O . ILE A 1 103 ? -11.860 9.329 9.915 1.00 97.88 103 ILE A O 1
ATOM 722 N N . LYS A 1 104 ? -13.362 7.734 10.393 1.00 98.12 104 LYS A N 1
ATOM 723 C CA . LYS A 1 104 ? -13.963 8.429 11.540 1.00 98.12 104 LYS A CA 1
ATOM 724 C C . LYS A 1 104 ? -13.902 7.543 12.782 1.00 98.12 104 LYS A C 1
ATOM 726 O O . LYS A 1 104 ? -14.405 6.419 12.712 1.00 98.12 104 LYS A O 1
ATOM 731 N N . PRO A 1 105 ? -13.379 8.041 13.917 1.00 98.19 105 PRO A N 1
ATOM 732 C CA . PRO A 1 105 ? -13.357 7.284 15.161 1.00 98.19 105 PRO A CA 1
ATOM 733 C C . PRO A 1 105 ? -14.759 6.831 15.586 1.00 98.19 105 PRO A C 1
ATOM 735 O O . PRO A 1 105 ? -15.751 7.525 15.347 1.00 98.19 105 PRO A O 1
ATOM 738 N N . GLY A 1 106 ? -14.848 5.652 16.197 1.00 98.31 106 GLY A N 1
ATOM 739 C CA . GLY A 1 106 ? -16.103 5.024 16.611 1.00 98.31 106 GLY A CA 1
ATOM 740 C C . GLY A 1 106 ? -16.925 4.406 15.472 1.00 98.31 106 GLY A C 1
ATOM 741 O O . GLY A 1 106 ? -17.988 3.847 15.740 1.00 98.31 106 GLY A O 1
ATOM 742 N N . ARG A 1 107 ? -16.470 4.470 14.211 1.00 98.44 107 ARG A N 1
ATOM 743 C CA . ARG A 1 107 ? -17.082 3.729 13.094 1.00 98.44 107 ARG A CA 1
ATOM 744 C C . ARG A 1 107 ? -16.342 2.426 12.825 1.00 98.44 107 ARG A C 1
ATOM 746 O O . ARG A 1 107 ? -15.121 2.376 12.930 1.00 98.44 107 ARG A O 1
ATOM 753 N N . SER A 1 108 ? -17.100 1.400 12.444 1.00 98.50 108 SER A N 1
ATOM 754 C CA . SER A 1 108 ? -16.552 0.126 11.981 1.00 98.50 108 SER A CA 1
ATOM 755 C C . SER A 1 108 ? -16.264 0.161 10.478 1.00 98.50 108 SER A C 1
ATOM 757 O O . SER A 1 108 ? -17.072 0.697 9.713 1.00 98.50 108 SER A O 1
ATOM 759 N N . TYR A 1 109 ? -15.136 -0.421 10.075 1.00 98.75 109 TYR A N 1
ATOM 760 C CA . TYR A 1 109 ? -14.710 -0.594 8.685 1.00 98.75 109 TYR A CA 1
ATOM 761 C C . TYR A 1 109 ? -14.220 -2.026 8.473 1.00 98.75 109 TYR A C 1
ATOM 763 O O . TYR A 1 109 ? -13.577 -2.595 9.359 1.00 98.75 109 TYR A O 1
ATOM 771 N N . THR A 1 110 ? -14.503 -2.613 7.309 1.00 98.88 110 THR A N 1
ATOM 772 C CA . THR A 1 110 ? -13.969 -3.933 6.944 1.00 98.88 110 THR A CA 1
ATOM 773 C C . THR A 1 110 ? -12.539 -3.840 6.416 1.00 98.88 110 THR A C 1
ATOM 775 O O . THR A 1 110 ? -12.152 -2.825 5.828 1.00 98.88 110 THR A O 1
ATOM 778 N N . ALA A 1 111 ? -11.767 -4.922 6.542 1.00 98.75 111 ALA A N 1
ATOM 779 C CA . ALA A 1 111 ? -10.431 -5.019 5.952 1.00 98.75 111 ALA A CA 1
ATOM 780 C C . ALA A 1 111 ? -10.448 -4.710 4.440 1.00 98.75 111 ALA A C 1
ATOM 782 O O . ALA A 1 111 ? -9.567 -4.005 3.952 1.00 98.75 111 ALA A O 1
ATOM 783 N N . ARG A 1 112 ? -11.495 -5.135 3.710 1.00 98.81 112 ARG A N 1
ATOM 784 C CA . ARG A 1 112 ? -11.726 -4.742 2.308 1.00 98.81 112 ARG A CA 1
ATOM 785 C C . ARG A 1 112 ? -11.807 -3.224 2.119 1.00 98.81 112 ARG A C 1
ATOM 787 O O . ARG A 1 112 ? -11.064 -2.690 1.306 1.00 98.81 112 ARG A O 1
ATOM 794 N N . GLN A 1 113 ? -12.662 -2.527 2.870 1.00 98.75 113 GLN A N 1
ATOM 795 C CA . GLN A 1 113 ? -12.826 -1.070 2.739 1.00 98.75 113 GLN A CA 1
ATOM 796 C C . GLN A 1 113 ? -11.527 -0.313 3.046 1.00 98.75 113 GLN A C 1
ATOM 798 O O . GLN A 1 113 ? -11.213 0.683 2.392 1.00 98.75 113 GLN A O 1
ATOM 803 N N . LEU A 1 114 ? -10.760 -0.795 4.028 1.00 98.69 114 LEU A N 1
ATOM 804 C CA . LEU A 1 114 ? -9.466 -0.222 4.384 1.00 98.69 114 LEU A CA 1
ATOM 805 C C . LEU A 1 114 ? -8.410 -0.478 3.301 1.00 98.69 114 LEU A C 1
ATOM 807 O O . LEU A 1 114 ? -7.651 0.435 2.984 1.00 98.69 114 LEU A O 1
ATOM 811 N N . LEU A 1 115 ? -8.389 -1.665 2.685 1.00 98.69 115 LEU A N 1
ATOM 812 C CA . LEU A 1 115 ? -7.540 -1.977 1.529 1.00 98.69 115 LEU A CA 1
ATOM 813 C C . LEU A 1 115 ? -7.889 -1.113 0.309 1.00 98.69 115 LEU A C 1
ATOM 815 O O . LEU A 1 115 ? -6.990 -0.508 -0.278 1.00 98.69 115 LEU A O 1
ATOM 819 N N . ASP A 1 116 ? -9.177 -0.994 -0.025 1.00 98.62 116 ASP A N 1
ATOM 820 C CA . ASP A 1 116 ? -9.666 -0.162 -1.130 1.00 98.62 116 ASP A CA 1
ATOM 821 C C . ASP A 1 116 ? -9.210 1.298 -0.938 1.00 98.62 116 ASP A C 1
ATOM 823 O O . ASP A 1 116 ? -8.603 1.892 -1.828 1.00 98.62 116 ASP A O 1
ATOM 827 N N . ALA A 1 117 ? -9.397 1.867 0.256 1.00 98.00 117 ALA A N 1
ATOM 828 C CA . ALA A 1 117 ? -8.939 3.218 0.587 1.00 98.00 117 ALA A CA 1
ATOM 829 C C . ALA A 1 117 ? -7.401 3.370 0.589 1.00 98.00 117 ALA A C 1
ATOM 831 O O . ALA A 1 117 ? -6.861 4.377 0.116 1.00 98.00 117 ALA A O 1
ATOM 832 N N . THR A 1 118 ? -6.687 2.364 1.097 1.00 97.75 118 THR A N 1
ATOM 833 C CA . THR A 1 118 ? -5.216 2.325 1.152 1.00 97.75 118 THR A CA 1
ATOM 834 C C . THR A 1 118 ? -4.598 2.322 -0.247 1.00 97.75 118 THR A C 1
ATOM 836 O O . THR A 1 118 ? -3.556 2.945 -0.445 1.00 97.75 118 THR A O 1
ATOM 839 N N . LEU A 1 119 ? -5.231 1.663 -1.224 1.00 97.94 119 LEU A N 1
ATOM 840 C CA . LEU A 1 119 ? -4.688 1.495 -2.576 1.00 97.94 119 LEU A CA 1
ATOM 841 C C . LEU A 1 119 ? -5.247 2.495 -3.603 1.00 97.94 119 LEU A C 1
ATOM 843 O O . LEU A 1 119 ? -4.491 2.938 -4.463 1.00 97.94 119 LEU A O 1
ATOM 847 N N . LEU A 1 120 ? -6.523 2.893 -3.515 1.00 97.81 120 LEU A N 1
ATOM 848 C CA . LEU A 1 120 ? -7.153 3.792 -4.498 1.00 97.81 120 LEU A CA 1
ATOM 849 C C . LEU A 1 120 ? -6.853 5.275 -4.249 1.00 97.81 120 LEU A C 1
ATOM 851 O O . LEU A 1 120 ? -6.647 6.023 -5.200 1.00 97.81 120 LEU A O 1
ATOM 855 N N . VAL A 1 121 ? -6.833 5.711 -2.983 1.00 96.44 121 VAL A N 1
ATOM 856 C CA . VAL A 1 121 ? -6.591 7.124 -2.612 1.00 96.44 121 VAL A CA 1
ATOM 857 C C . VAL A 1 121 ? -5.324 7.316 -1.777 1.00 96.44 121 VAL A C 1
ATOM 859 O O . VAL A 1 121 ? -5.052 8.417 -1.299 1.00 96.44 121 VAL A O 1
ATOM 862 N N . SER A 1 122 ? -4.527 6.255 -1.598 1.00 96.81 122 SER A N 1
ATOM 863 C CA . SER A 1 122 ? -3.340 6.258 -0.735 1.00 96.81 122 SER A CA 1
ATOM 864 C C . SER A 1 122 ? -3.649 6.754 0.693 1.00 96.81 122 SER A C 1
ATOM 866 O O . SER A 1 122 ? -2.826 7.448 1.299 1.00 96.81 122 SER A O 1
ATOM 868 N N . GLY A 1 123 ? -4.828 6.418 1.230 1.00 97.19 123 GLY A N 1
ATOM 869 C CA . GLY A 1 123 ? -5.283 6.889 2.540 1.00 97.19 123 GLY A CA 1
ATOM 870 C C . GLY A 1 123 ? -4.345 6.447 3.664 1.00 97.19 123 GLY A C 1
ATOM 871 O O . GLY A 1 123 ? -4.207 5.254 3.931 1.00 97.19 123 GLY A O 1
ATOM 872 N N . ASN A 1 124 ? -3.685 7.404 4.316 1.00 96.50 124 ASN A N 1
ATOM 873 C CA . ASN A 1 124 ? -2.804 7.143 5.456 1.00 96.50 124 ASN A CA 1
ATOM 874 C C . ASN A 1 124 ? -3.606 6.759 6.704 1.00 96.50 124 ASN A C 1
ATOM 876 O O . ASN A 1 124 ? -3.141 5.947 7.496 1.00 96.50 124 ASN A O 1
ATOM 880 N N . ASP A 1 125 ? -4.812 7.309 6.848 1.00 96.56 125 ASP A N 1
ATOM 881 C CA . ASP A 1 125 ? -5.775 6.979 7.900 1.00 96.56 125 ASP A CA 1
ATOM 882 C C . ASP A 1 125 ? -6.270 5.533 7.753 1.00 96.56 125 ASP A C 1
ATOM 884 O O . ASP A 1 125 ? -6.259 4.760 8.711 1.00 96.56 125 ASP A O 1
ATOM 888 N N . ALA A 1 126 ? -6.602 5.126 6.525 1.00 97.81 126 ALA A N 1
ATOM 889 C CA . ALA A 1 126 ? -6.943 3.745 6.202 1.00 97.81 126 ALA A CA 1
ATOM 890 C C . ALA A 1 126 ? -5.763 2.784 6.429 1.00 97.81 126 ALA A C 1
ATOM 892 O O . ALA A 1 126 ? -5.954 1.733 7.035 1.00 97.81 126 ALA A O 1
ATOM 893 N N . ALA A 1 127 ? -4.546 3.158 6.015 1.00 97.38 127 ALA A N 1
ATOM 894 C CA . ALA A 1 127 ? -3.344 2.349 6.227 1.00 97.38 127 ALA A CA 1
ATOM 895 C C . ALA A 1 127 ? -3.016 2.163 7.722 1.00 97.38 127 ALA A C 1
ATOM 897 O O . ALA A 1 127 ? -2.636 1.070 8.136 1.00 97.38 127 ALA A O 1
ATOM 898 N N . ASN A 1 128 ? -3.207 3.203 8.540 1.00 96.69 128 ASN A N 1
ATOM 899 C CA . ASN A 1 128 ? -3.005 3.137 9.987 1.00 96.69 128 ASN A CA 1
ATOM 900 C C . ASN A 1 128 ? -4.071 2.252 10.662 1.00 96.69 128 ASN A C 1
ATOM 902 O O . ASN A 1 128 ? -3.724 1.335 11.400 1.00 96.69 128 ASN A O 1
ATOM 906 N N . THR A 1 129 ? -5.347 2.423 10.293 1.00 98.06 129 THR A N 1
ATOM 907 C CA . THR A 1 129 ? -6.454 1.564 10.765 1.00 98.06 129 THR A CA 1
ATOM 908 C C . THR A 1 129 ? -6.248 0.092 10.364 1.00 98.06 129 THR A C 1
ATOM 910 O O . THR A 1 129 ? -6.545 -0.825 11.127 1.00 98.06 129 THR A O 1
ATOM 913 N N . LEU A 1 130 ? -5.708 -0.163 9.165 1.00 98.06 130 LEU A N 1
ATOM 914 C CA . LEU A 1 130 ? -5.381 -1.511 8.688 1.00 98.06 130 LEU A CA 1
ATOM 915 C C . LEU A 1 130 ? -4.189 -2.117 9.444 1.00 98.06 130 LEU A C 1
ATOM 917 O O . LEU A 1 130 ? -4.155 -3.324 9.674 1.00 98.06 130 LEU A O 1
ATOM 921 N N . ALA A 1 131 ? -3.227 -1.294 9.866 1.00 97.00 131 ALA A N 1
ATOM 922 C CA . ALA A 1 131 ? -2.147 -1.727 10.745 1.00 97.00 131 ALA A CA 1
ATOM 923 C C . ALA A 1 131 ? -2.651 -2.067 12.158 1.00 97.00 131 ALA A C 1
ATOM 925 O O . ALA A 1 131 ? -2.153 -3.022 12.751 1.00 97.00 131 ALA A O 1
ATOM 926 N N . GLU A 1 132 ? -3.676 -1.380 12.670 1.00 97.44 132 GLU A N 1
ATOM 927 C CA . GLU A 1 132 ? -4.327 -1.748 13.936 1.00 97.44 132 GLU A CA 1
ATOM 928 C C . GLU A 1 132 ? -4.957 -3.151 13.861 1.00 97.44 132 GLU A C 1
ATOM 930 O O . GLU A 1 132 ? -4.721 -3.974 14.746 1.00 97.44 132 GLU A O 1
ATOM 935 N N . MET A 1 133 ? -5.614 -3.507 12.745 1.00 98.00 133 MET A N 1
ATOM 936 C CA . MET A 1 133 ? -6.087 -4.889 12.504 1.00 98.00 133 MET A CA 1
ATOM 937 C C . MET A 1 133 ? -4.965 -5.938 12.542 1.00 98.00 133 MET A C 1
ATOM 939 O O . MET A 1 133 ? -5.213 -7.103 12.849 1.00 98.00 133 MET A O 1
ATOM 943 N N . LEU A 1 134 ? -3.729 -5.537 12.237 1.00 97.94 134 LEU A N 1
ATOM 944 C CA . LEU A 1 134 ? -2.540 -6.389 12.259 1.00 97.94 134 LEU A CA 1
ATOM 945 C C . LEU A 1 134 ? -1.828 -6.405 13.627 1.00 97.94 134 LEU A C 1
ATOM 947 O O . LEU A 1 134 ? -0.757 -7.010 13.729 1.00 97.94 134 LEU A O 1
ATOM 951 N N . GLY A 1 135 ? -2.413 -5.811 14.673 1.00 96.38 135 GLY A N 1
ATOM 952 C CA . GLY A 1 135 ? -1.839 -5.726 16.022 1.00 96.38 135 GLY A CA 1
ATOM 953 C C . GLY A 1 135 ? -1.083 -4.423 16.301 1.00 96.38 135 GLY A C 1
ATOM 954 O O . GLY A 1 135 ? -0.170 -4.414 17.128 1.00 96.38 135 GLY A O 1
ATOM 955 N N . GLY A 1 136 ? -1.423 -3.350 15.588 1.00 94.62 136 GLY A N 1
ATOM 956 C CA . GLY A 1 136 ? -0.814 -2.028 15.716 1.00 94.62 136 GLY A CA 1
ATOM 957 C C . GLY A 1 136 ? 0.364 -1.792 14.766 1.00 94.62 136 GLY A C 1
ATOM 958 O O . GLY A 1 136 ? 0.922 -2.711 14.160 1.00 94.62 136 GLY A O 1
ATOM 959 N N . ALA A 1 137 ? 0.768 -0.524 14.648 1.00 90.31 137 ALA A N 1
ATOM 960 C CA . ALA A 1 137 ? 1.775 -0.064 13.688 1.00 90.31 137 ALA A CA 1
ATOM 961 C C . ALA A 1 137 ? 3.113 -0.831 13.757 1.00 90.31 137 ALA A C 1
ATOM 963 O O . ALA A 1 137 ? 3.632 -1.249 12.721 1.00 90.31 137 ALA A O 1
ATOM 964 N N . ASP A 1 138 ? 3.651 -1.070 14.957 1.00 90.75 138 ASP A N 1
ATOM 965 C CA . ASP A 1 138 ? 4.919 -1.793 15.127 1.00 90.75 138 ASP A CA 1
ATOM 966 C C . ASP A 1 138 ? 4.806 -3.273 14.729 1.00 90.75 138 ASP A C 1
ATOM 968 O O . ASP A 1 138 ? 5.716 -3.814 14.096 1.00 90.75 138 ASP A O 1
ATOM 972 N N . ALA A 1 139 ? 3.676 -3.924 15.031 1.00 94.38 139 ALA A N 1
ATOM 973 C CA . ALA A 1 139 ? 3.418 -5.304 14.625 1.00 94.38 139 ALA A CA 1
ATOM 974 C C . ALA A 1 139 ? 3.253 -5.413 13.102 1.00 94.38 139 ALA A C 1
ATOM 976 O O . ALA A 1 139 ? 3.851 -6.293 12.481 1.00 94.38 139 ALA A O 1
ATOM 977 N N . ALA A 1 140 ? 2.520 -4.483 12.482 1.00 94.19 140 ALA A N 1
ATOM 978 C CA . ALA A 1 140 ? 2.392 -4.396 11.030 1.00 94.19 140 ALA A CA 1
ATOM 979 C C . ALA A 1 140 ? 3.759 -4.181 10.355 1.00 94.19 140 ALA A C 1
ATOM 981 O O . ALA A 1 140 ? 4.110 -4.914 9.432 1.00 94.19 140 ALA A O 1
ATOM 982 N N . VAL A 1 141 ? 4.587 -3.253 10.853 1.00 90.69 141 VAL A N 1
ATOM 983 C CA . VAL A 1 141 ? 5.951 -3.035 10.338 1.00 90.69 141 VAL A CA 1
ATOM 984 C C . VAL A 1 141 ? 6.840 -4.261 10.554 1.00 90.69 141 VAL A C 1
ATOM 986 O O . VAL A 1 141 ? 7.628 -4.595 9.665 1.00 90.69 141 VAL A O 1
ATOM 989 N N . ALA A 1 142 ? 6.723 -4.972 11.679 1.00 91.12 142 ALA A N 1
ATOM 990 C CA . ALA A 1 142 ? 7.449 -6.221 11.908 1.00 91.12 142 ALA A CA 1
ATOM 991 C C . ALA A 1 142 ? 7.050 -7.301 10.887 1.00 91.12 142 ALA A C 1
ATOM 993 O O . ALA A 1 142 ? 7.929 -7.884 10.251 1.00 91.12 142 ALA A O 1
ATOM 994 N N . LYS A 1 143 ? 5.747 -7.491 10.645 1.00 93.75 143 LYS A N 1
ATOM 995 C CA . LYS A 1 143 ? 5.203 -8.407 9.626 1.00 93.75 143 LYS A CA 1
ATOM 996 C C . LYS A 1 143 ? 5.654 -8.030 8.212 1.00 93.75 143 LYS A C 1
ATOM 998 O O . LYS A 1 143 ? 6.152 -8.881 7.483 1.00 93.75 143 LYS A O 1
ATOM 1003 N N . MET A 1 144 ? 5.612 -6.745 7.854 1.00 91.38 144 MET A N 1
ATOM 1004 C CA . MET A 1 144 ? 6.130 -6.235 6.575 1.00 91.38 144 MET A CA 1
ATOM 1005 C C . MET A 1 144 ? 7.649 -6.441 6.417 1.00 91.38 144 MET A C 1
ATOM 1007 O O . MET A 1 144 ? 8.122 -6.649 5.306 1.00 91.38 144 MET A O 1
ATOM 1011 N N . ASN A 1 145 ? 8.433 -6.387 7.502 1.00 88.44 145 ASN A N 1
ATOM 1012 C CA . ASN A 1 145 ? 9.868 -6.709 7.474 1.00 88.44 145 ASN A CA 1
ATOM 1013 C C . ASN A 1 145 ? 10.135 -8.227 7.408 1.00 88.44 145 ASN A C 1
ATOM 1015 O O . ASN A 1 145 ? 11.182 -8.624 6.901 1.00 88.44 145 ASN A O 1
ATOM 1019 N N . ALA A 1 146 ? 9.235 -9.052 7.950 1.00 90.38 146 ALA A N 1
ATOM 1020 C CA . ALA A 1 146 ? 9.340 -10.511 7.962 1.00 90.38 146 ALA A CA 1
ATOM 1021 C C . ALA A 1 146 ? 8.823 -11.164 6.670 1.00 90.38 146 ALA A C 1
ATOM 1023 O O . ALA A 1 146 ? 9.250 -12.269 6.334 1.00 90.38 146 ALA A O 1
ATOM 1024 N N . LYS A 1 147 ? 7.924 -10.494 5.937 1.00 84.69 147 LYS A N 1
ATOM 1025 C CA . LYS A 1 147 ? 7.389 -10.987 4.669 1.00 84.69 147 LYS A CA 1
ATOM 1026 C C . LYS A 1 147 ? 8.530 -11.135 3.654 1.00 84.69 147 LYS A C 1
ATOM 1028 O O . LYS A 1 147 ? 9.176 -10.136 3.326 1.00 84.69 147 LYS A O 1
ATOM 1033 N N . PRO A 1 148 ? 8.806 -12.354 3.154 1.00 74.06 148 PRO A N 1
ATOM 1034 C CA . PRO A 1 148 ? 9.845 -12.539 2.157 1.00 74.06 148 PRO A CA 1
ATOM 1035 C C . PRO A 1 148 ? 9.456 -11.778 0.884 1.00 74.06 148 PRO A C 1
ATOM 1037 O O . PRO A 1 148 ? 8.266 -11.724 0.545 1.00 74.06 148 PRO A O 1
ATOM 1040 N N . PRO A 1 149 ? 10.425 -11.212 0.143 1.00 67.06 149 PRO A N 1
ATOM 1041 C CA . PRO A 1 149 ? 10.126 -10.736 -1.194 1.00 67.06 149 PRO A CA 1
ATOM 1042 C C . PRO A 1 149 ? 9.620 -11.925 -2.017 1.00 67.06 149 PRO A C 1
ATOM 1044 O O . PRO A 1 149 ? 10.125 -13.044 -1.880 1.00 67.06 149 PRO A O 1
ATOM 1047 N N . ARG A 1 150 ? 8.595 -11.697 -2.846 1.00 59.78 150 ARG A N 1
ATOM 1048 C CA . ARG A 1 150 ? 8.000 -12.752 -3.675 1.00 59.78 150 ARG A CA 1
ATOM 1049 C C . ARG A 1 150 ? 9.112 -13.400 -4.501 1.00 59.78 150 ARG A C 1
ATOM 1051 O O . ARG A 1 150 ? 9.879 -12.691 -5.147 1.00 59.78 150 ARG A O 1
ATOM 1058 N N . SER A 1 151 ? 9.227 -14.724 -4.421 1.00 47.66 151 SER A N 1
ATOM 1059 C CA . SER A 1 151 ? 10.322 -15.466 -5.045 1.00 47.66 151 SER A CA 1
ATOM 1060 C C . SER A 1 151 ? 10.374 -15.172 -6.541 1.00 47.66 151 SER A C 1
ATOM 1062 O O . SER A 1 151 ? 9.411 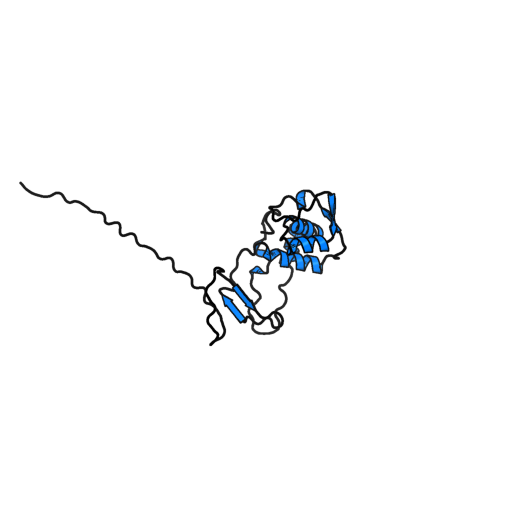-15.470 -7.251 1.00 47.66 151 SER A O 1
ATOM 1064 N N . ALA A 1 152 ? 11.495 -14.621 -7.009 1.00 44.78 152 ALA A N 1
ATOM 1065 C CA . ALA A 1 152 ? 11.781 -14.576 -8.434 1.00 44.78 152 ALA A CA 1
ATOM 1066 C C . ALA A 1 152 ? 11.806 -16.018 -8.983 1.00 44.78 152 ALA A C 1
ATOM 1068 O O . ALA A 1 152 ? 12.284 -16.921 -8.282 1.00 44.78 152 ALA A O 1
ATOM 1069 N N . PRO A 1 153 ? 11.278 -16.268 -10.191 1.00 40.56 153 PRO A N 1
ATOM 1070 C CA . PRO A 1 153 ? 11.384 -17.575 -10.829 1.00 40.56 153 PRO A CA 1
ATOM 1071 C C . PRO A 1 153 ? 12.858 -17.943 -11.106 1.00 40.56 153 PRO A C 1
ATOM 1073 O O . PRO A 1 153 ? 13.725 -17.068 -11.143 1.00 40.56 153 PRO A O 1
ATOM 1076 N N . PRO A 1 154 ? 13.176 -19.241 -11.269 1.00 43.59 154 PRO A N 1
ATOM 1077 C CA . PRO A 1 154 ? 14.553 -19.730 -11.286 1.00 43.59 154 PRO A CA 1
ATOM 1078 C C . PRO A 1 154 ? 15.296 -19.387 -12.589 1.00 43.59 154 PRO A C 1
ATOM 1080 O O . PRO A 1 154 ? 15.337 -20.167 -13.538 1.00 43.59 154 PRO A O 1
ATOM 1083 N N . ALA A 1 155 ? 15.944 -18.227 -12.586 1.00 44.38 155 ALA A N 1
ATOM 1084 C CA . ALA A 1 155 ? 16.921 -17.752 -13.563 1.00 44.38 155 ALA A CA 1
ATOM 1085 C C . ALA A 1 155 ? 18.047 -17.006 -12.805 1.00 44.38 155 ALA A C 1
ATOM 1087 O O . ALA A 1 155 ? 17.880 -16.723 -11.615 1.00 44.38 155 ALA A O 1
ATOM 1088 N N . PRO A 1 156 ? 19.199 -16.662 -13.420 1.00 47.84 156 PRO A N 1
ATOM 1089 C CA . PRO A 1 156 ? 20.258 -15.900 -12.751 1.00 47.84 156 PRO A CA 1
ATOM 1090 C C . PRO A 1 156 ? 19.909 -14.401 -12.649 1.00 47.84 156 PRO A C 1
ATOM 1092 O O . PRO A 1 156 ? 20.689 -13.535 -13.038 1.00 47.84 156 PRO A O 1
ATOM 1095 N N . THR A 1 157 ? 18.718 -14.084 -12.141 1.00 54.12 157 THR A N 1
ATOM 1096 C CA . THR A 1 157 ? 18.315 -12.722 -11.778 1.00 54.12 157 THR A CA 1
ATOM 1097 C C . THR A 1 157 ? 18.948 -12.338 -10.439 1.00 54.12 157 THR A C 1
ATOM 1099 O O . THR A 1 157 ? 18.937 -13.163 -9.517 1.00 54.12 157 THR A O 1
ATOM 1102 N N . PRO A 1 158 ? 19.450 -11.102 -10.266 1.00 52.81 158 PRO A N 1
ATOM 1103 C CA . PRO A 1 158 ? 19.855 -10.616 -8.950 1.00 52.81 158 PRO A CA 1
ATOM 1104 C C . PRO A 1 158 ? 18.667 -10.632 -7.967 1.00 52.81 158 PRO A C 1
ATOM 1106 O O . PRO A 1 158 ? 17.509 -10.637 -8.401 1.00 52.81 158 PRO A O 1
ATOM 1109 N N . PRO A 1 159 ? 18.911 -10.635 -6.642 1.00 55.38 159 PRO A N 1
ATOM 1110 C CA . PRO A 1 159 ? 17.833 -10.620 -5.657 1.00 55.38 159 PRO A CA 1
ATOM 1111 C C . PRO A 1 159 ? 16.935 -9.384 -5.845 1.00 55.38 159 PRO A C 1
ATOM 1113 O O . PRO A 1 159 ? 17.441 -8.327 -6.219 1.00 55.38 159 PRO A O 1
ATOM 1116 N N . PRO A 1 160 ? 15.622 -9.481 -5.567 1.00 52.91 160 PRO A N 1
ATOM 1117 C CA . PRO A 1 160 ? 14.678 -8.385 -5.782 1.00 52.91 160 PRO A CA 1
ATOM 1118 C C . PRO A 1 160 ? 15.111 -7.101 -5.050 1.00 52.91 160 PRO A C 1
ATOM 1120 O O . PRO A 1 160 ? 15.684 -7.182 -3.957 1.00 52.91 160 PRO A O 1
ATOM 1123 N N . PRO A 1 161 ? 14.856 -5.911 -5.630 1.00 55.31 161 PRO A N 1
ATOM 1124 C CA . PRO A 1 161 ? 15.512 -4.691 -5.185 1.00 55.31 161 PRO A CA 1
ATOM 1125 C C . PRO A 1 161 ? 15.173 -4.316 -3.729 1.00 55.31 161 PRO A C 1
ATOM 1127 O O . PRO A 1 161 ? 14.048 -4.517 -3.262 1.00 55.31 161 PRO A O 1
ATOM 1130 N N . PRO A 1 162 ? 16.127 -3.738 -2.976 1.00 50.66 162 PRO A N 1
ATOM 1131 C CA . PRO A 1 162 ? 16.031 -3.608 -1.517 1.00 50.66 162 PRO A CA 1
ATOM 1132 C C . PRO A 1 162 ? 14.886 -2.705 -1.016 1.00 50.66 162 PRO A C 1
ATOM 1134 O O . PRO A 1 162 ? 14.494 -2.806 0.152 1.00 50.66 162 PRO A O 1
ATOM 1137 N N . GLY A 1 163 ? 14.317 -1.862 -1.888 1.00 49.22 163 GLY A N 1
ATOM 1138 C CA . GLY A 1 163 ? 13.147 -1.021 -1.605 1.00 49.22 163 GLY A CA 1
ATOM 1139 C C . GLY A 1 163 ? 11.857 -1.791 -1.281 1.00 49.22 163 GLY A C 1
ATOM 1140 O O . GLY A 1 163 ? 10.953 -1.219 -0.679 1.00 49.22 163 GLY A O 1
ATOM 1141 N N . TRP A 1 164 ? 11.787 -3.092 -1.591 1.00 49.66 164 TRP A N 1
ATOM 1142 C CA . TRP A 1 164 ? 10.660 -3.966 -1.226 1.00 49.66 164 TRP A CA 1
ATOM 1143 C C . TRP A 1 164 ? 10.663 -4.411 0.245 1.00 49.66 164 TRP A C 1
ATOM 1145 O O . TRP A 1 164 ? 9.788 -5.166 0.661 1.00 49.66 164 TRP A O 1
ATOM 1155 N N . THR A 1 165 ? 11.624 -3.951 1.052 1.00 54.62 165 THR A N 1
ATOM 1156 C CA . THR A 1 165 ? 11.657 -4.217 2.496 1.00 54.62 165 THR A CA 1
ATOM 1157 C C . THR A 1 165 ? 11.178 -3.005 3.294 1.00 54.62 165 THR A C 1
ATOM 1159 O O . THR A 1 165 ? 11.590 -1.871 3.049 1.00 54.62 165 THR A O 1
ATOM 1162 N N . ALA A 1 166 ? 10.409 -3.235 4.363 1.00 55.78 166 ALA A N 1
ATOM 1163 C CA . ALA A 1 166 ? 10.034 -2.190 5.326 1.00 55.78 166 ALA A CA 1
ATOM 1164 C C . ALA A 1 166 ? 11.219 -1.651 6.172 1.00 55.78 166 ALA A C 1
ATOM 1166 O O . ALA A 1 166 ? 11.028 -0.945 7.166 1.00 55.78 166 ALA A O 1
ATOM 1167 N N . ARG A 1 167 ? 12.469 -1.920 5.764 1.00 53.91 167 ARG A N 1
ATOM 1168 C CA . ARG A 1 167 ? 13.689 -1.343 6.346 1.00 53.91 167 ARG A CA 1
ATOM 1169 C C . ARG A 1 167 ? 13.709 0.187 6.219 1.00 53.91 167 ARG A C 1
ATOM 1171 O O . ARG A 1 167 ? 14.209 0.843 7.124 1.00 53.91 167 ARG A O 1
ATOM 1178 N N . ALA A 1 168 ? 13.113 0.748 5.161 1.00 55.44 168 ALA A N 1
ATOM 1179 C CA . ALA A 1 168 ? 13.027 2.197 4.928 1.00 55.44 168 ALA A CA 1
ATOM 1180 C C . ALA A 1 168 ? 12.042 2.952 5.853 1.00 55.44 168 ALA A C 1
ATOM 1182 O O . ALA A 1 168 ? 12.089 4.183 5.923 1.00 55.44 168 ALA A O 1
ATOM 1183 N N . VAL A 1 169 ? 11.161 2.233 6.564 1.00 57.09 169 VAL A N 1
ATOM 1184 C CA . VAL A 1 169 ? 10.173 2.809 7.503 1.00 57.09 169 VAL A CA 1
ATOM 1185 C C . VAL A 1 169 ? 10.441 2.437 8.969 1.00 57.09 169 VAL A C 1
ATOM 1187 O O . VAL A 1 169 ? 9.740 2.897 9.866 1.00 57.09 169 VAL A O 1
ATOM 1190 N N . ARG A 1 170 ? 11.486 1.642 9.238 1.00 58.62 170 ARG A N 1
ATOM 1191 C CA . ARG A 1 170 ? 11.884 1.228 10.592 1.00 58.62 170 ARG A CA 1
ATOM 1192 C C . ARG A 1 170 ? 12.237 2.442 11.458 1.00 58.62 170 ARG A C 1
ATOM 1194 O O . ARG A 1 170 ? 13.086 3.242 11.077 1.00 58.62 170 ARG A O 1
ATOM 1201 N N . GLY A 1 171 ? 11.629 2.537 12.641 1.00 56.66 171 GLY A N 1
ATOM 1202 C CA . GLY A 1 171 ? 11.898 3.611 13.605 1.00 56.66 171 GLY A CA 1
ATOM 1203 C C . GLY A 1 171 ? 11.288 4.969 13.244 1.00 56.66 171 GLY A C 1
ATOM 1204 O O . GLY A 1 171 ? 11.569 5.953 13.925 1.00 56.66 171 GLY A O 1
ATOM 1205 N N . ARG A 1 172 ? 10.452 5.051 12.199 1.00 64.38 172 ARG A N 1
ATOM 1206 C CA . ARG A 1 172 ? 9.617 6.235 11.972 1.00 64.38 172 ARG A CA 1
ATOM 1207 C C . ARG A 1 172 ? 8.480 6.281 12.998 1.00 64.38 172 ARG A C 1
ATOM 1209 O O . ARG A 1 172 ? 7.941 5.226 13.326 1.00 64.38 172 ARG A O 1
ATOM 1216 N N . PRO A 1 173 ? 8.069 7.470 13.473 1.00 59.88 173 PRO A N 1
ATOM 1217 C CA . PRO A 1 173 ? 6.870 7.582 14.295 1.00 59.88 173 PRO A CA 1
ATOM 1218 C C . PRO A 1 173 ? 5.640 7.111 13.493 1.00 59.88 173 PRO A C 1
ATOM 1220 O O . PRO A 1 173 ? 5.583 7.389 12.291 1.00 59.88 173 PRO A O 1
ATOM 1223 N N . PRO A 1 174 ? 4.628 6.477 14.124 1.00 59.38 174 PRO A N 1
ATOM 1224 C CA . PRO A 1 174 ? 3.460 5.909 13.435 1.00 59.38 174 PRO A CA 1
ATOM 1225 C C . PRO A 1 174 ? 2.808 6.837 12.402 1.00 59.38 174 PRO A C 1
ATOM 1227 O O . PRO A 1 174 ? 2.464 6.423 11.297 1.00 59.38 174 PRO A O 1
ATOM 1230 N N . ARG A 1 175 ? 2.765 8.134 12.723 1.00 60.44 175 ARG A N 1
ATOM 1231 C CA . ARG A 1 175 ? 2.198 9.207 11.897 1.00 60.44 175 ARG A CA 1
ATOM 1232 C C . ARG A 1 175 ? 2.875 9.414 10.528 1.00 60.44 175 ARG A C 1
ATOM 1234 O O . ARG A 1 175 ? 2.277 10.065 9.677 1.00 60.44 175 ARG A O 1
ATOM 1241 N N . THR A 1 176 ? 4.091 8.896 10.305 1.00 64.94 176 THR A N 1
ATOM 1242 C CA . THR A 1 176 ? 4.875 9.081 9.059 1.00 64.94 176 THR A CA 1
ATOM 1243 C C . THR A 1 176 ? 5.412 7.781 8.440 1.00 64.94 176 THR A C 1
ATOM 1245 O O . THR A 1 176 ? 6.219 7.828 7.504 1.00 64.94 176 THR A O 1
ATOM 1248 N N . ILE A 1 177 ? 4.960 6.612 8.919 1.00 73.62 177 ILE A N 1
ATOM 1249 C CA . ILE A 1 177 ? 5.326 5.294 8.356 1.00 73.62 177 ILE A CA 1
ATOM 1250 C C . ILE A 1 177 ? 4.897 5.185 6.885 1.00 73.62 177 ILE A C 1
ATOM 1252 O O . ILE A 1 177 ? 5.629 4.649 6.060 1.00 73.62 177 ILE A O 1
ATOM 1256 N N . TRP A 1 178 ? 3.731 5.731 6.535 1.00 78.56 178 TRP A N 1
ATOM 1257 C CA . TRP A 1 178 ? 3.090 5.543 5.229 1.00 78.56 178 TRP A CA 1
ATOM 1258 C C . TRP A 1 178 ? 3.587 6.493 4.117 1.00 78.56 178 TRP A C 1
ATOM 1260 O O . TRP A 1 178 ? 2.912 6.625 3.087 1.00 78.56 178 TRP A O 1
ATOM 1270 N N . ARG A 1 179 ? 4.735 7.160 4.323 1.00 67.06 179 ARG A N 1
ATOM 1271 C CA . ARG A 1 179 ? 5.210 8.327 3.554 1.00 67.06 179 ARG A CA 1
ATOM 1272 C C . ARG A 1 179 ? 6.675 8.269 3.112 1.00 67.06 179 ARG A C 1
ATOM 1274 O O . ARG A 1 179 ? 7.458 7.454 3.644 1.00 67.06 179 ARG A O 1
#

Secondary structure (DSSP, 8-state):
-------------------------EE--TTPPPPPP-S-SSEEEE-TTT--EEEEESTT-----GGGGHHHHHHHHHHHS-TT-EEE--HHHH-S-S------TT-EEEHHHHHHHHHHS--HHHHHHHHHHTTSHHHHHHHHHHSPPPPPPSSSPPPPPGGGSGGGGTT--GGGTT-

Radius of gyration: 25.2 Å; chains: 1; bounding box: 78×82×48 Å